Protein AF-B1C0P4-F1 (afdb_monomer_lite)

Organism: NCBI:txid428126

Sequence (157 aa):
MKIVHINGVFKSGSTGAIISSINDVLKKNNIECVVCYGIGPKRNGAFKFCYRYEQALYRRVSKLIGLRYGFAPFSTLRLINFLKKSEADIVHLHSINGNCVNIHKLLKWLKKIIYLLSSQIMLNFFIQVIALQHMDANNINLSVICVKIKFGQQIMH

Structure (mmCIF, N/CA/C/O backbone):
data_AF-B1C0P4-F1
#
_entry.id   AF-B1C0P4-F1
#
loop_
_atom_site.group_PDB
_atom_site.id
_atom_site.type_symbol
_atom_site.label_atom_id
_atom_site.label_alt_id
_atom_site.label_comp_id
_atom_site.label_asym_id
_atom_site.label_entity_id
_atom_site.label_seq_id
_atom_site.pdbx_PDB_ins_code
_atom_site.Cartn_x
_atom_site.Cartn_y
_atom_site.Cartn_z
_atom_site.occupancy
_atom_site.B_iso_or_equiv
_atom_site.auth_seq_id
_atom_site.auth_comp_id
_atom_site.auth_asym_id
_atom_site.auth_atom_id
_atom_site.pdbx_PDB_model_num
ATOM 1 N N . MET A 1 1 ? -11.123 4.796 15.368 1.00 85.50 1 MET A N 1
ATOM 2 C CA . MET A 1 1 ? -9.938 5.228 14.599 1.00 85.50 1 MET A CA 1
ATOM 3 C C . MET A 1 1 ? -9.376 4.033 13.857 1.00 85.50 1 MET A C 1
ATOM 5 O O . MET A 1 1 ? -9.328 2.949 14.437 1.00 85.50 1 MET A O 1
ATOM 9 N N . LYS A 1 2 ? -8.935 4.244 12.620 1.00 88.69 2 LYS A N 1
ATOM 10 C CA . LYS A 1 2 ? -8.380 3.222 11.744 1.00 88.69 2 LYS A CA 1
ATOM 11 C C . LYS A 1 2 ? -7.027 3.627 11.178 1.00 88.69 2 LYS A C 1
ATOM 13 O O . LYS A 1 2 ? -6.876 4.682 10.561 1.00 88.69 2 LYS A O 1
ATOM 18 N N . ILE A 1 3 ? -6.048 2.750 11.364 1.00 89.25 3 ILE A N 1
ATOM 19 C CA . ILE A 1 3 ? -4.674 2.931 10.899 1.00 89.25 3 ILE A CA 1
ATOM 20 C C . ILE A 1 3 ? -4.388 1.940 9.768 1.00 89.25 3 ILE A C 1
ATOM 22 O O . ILE A 1 3 ? -4.749 0.766 9.833 1.00 89.25 3 ILE A O 1
ATOM 26 N N . VAL A 1 4 ? -3.715 2.392 8.715 1.00 92.12 4 VAL A N 1
ATOM 27 C CA . VAL A 1 4 ? -3.233 1.526 7.639 1.00 92.12 4 VAL A CA 1
ATOM 28 C C . VAL A 1 4 ? -1.714 1.581 7.572 1.00 92.12 4 VAL A C 1
ATOM 30 O O . VAL A 1 4 ? -1.118 2.630 7.346 1.00 92.12 4 VAL A O 1
ATOM 33 N N . HIS A 1 5 ? -1.064 0.431 7.716 1.00 90.38 5 HIS A N 1
ATOM 34 C CA . HIS A 1 5 ? 0.373 0.299 7.488 1.00 90.38 5 HIS A CA 1
ATOM 35 C C . HIS A 1 5 ? 0.631 -0.172 6.060 1.00 90.38 5 HIS A C 1
ATOM 37 O O . HIS A 1 5 ? 0.074 -1.179 5.639 1.00 90.38 5 HIS A O 1
ATOM 43 N N . ILE A 1 6 ? 1.506 0.502 5.319 1.00 90.75 6 ILE A N 1
ATOM 44 C CA . ILE A 1 6 ? 1.918 0.108 3.969 1.00 90.75 6 ILE A CA 1
ATOM 45 C C . ILE A 1 6 ? 3.399 -0.255 4.004 1.00 90.75 6 ILE A C 1
ATOM 47 O O . ILE A 1 6 ? 4.239 0.559 4.386 1.00 90.75 6 ILE A O 1
ATOM 51 N N . ASN A 1 7 ? 3.727 -1.476 3.591 1.00 88.62 7 ASN A N 1
ATOM 52 C CA . ASN A 1 7 ? 5.102 -1.965 3.554 1.00 88.62 7 ASN A CA 1
ATOM 53 C C . ASN A 1 7 ? 5.371 -2.806 2.297 1.00 88.62 7 ASN A C 1
ATOM 55 O O . ASN A 1 7 ? 4.448 -3.289 1.644 1.00 88.62 7 ASN A O 1
ATOM 59 N N . GLY A 1 8 ? 6.640 -3.027 1.952 1.00 86.06 8 GLY A N 1
ATOM 60 C CA . GLY A 1 8 ? 7.003 -3.950 0.875 1.00 86.06 8 GLY A CA 1
ATOM 61 C C . GLY A 1 8 ? 6.636 -5.400 1.211 1.00 86.06 8 GLY A C 1
ATOM 62 O O . GLY A 1 8 ? 6.008 -6.081 0.403 1.00 86.06 8 GLY A O 1
ATOM 63 N N . VAL A 1 9 ? 6.968 -5.857 2.422 1.00 85.19 9 VAL A N 1
ATOM 64 C CA . VAL A 1 9 ? 6.772 -7.239 2.904 1.00 85.19 9 VAL A CA 1
ATOM 65 C C . VAL A 1 9 ? 5.870 -7.292 4.140 1.00 85.19 9 VAL A C 1
ATOM 67 O O . VAL A 1 9 ? 5.702 -6.296 4.841 1.00 85.19 9 VAL A O 1
ATOM 70 N N . PHE A 1 10 ? 5.316 -8.464 4.452 1.00 83.69 10 PHE A N 1
ATOM 71 C CA . PHE A 1 10 ? 4.530 -8.681 5.671 1.00 83.69 10 PHE A CA 1
ATOM 72 C C . PHE A 1 10 ? 4.985 -9.939 6.418 1.00 83.69 10 PHE A C 1
ATOM 74 O O . PHE A 1 10 ? 5.221 -10.970 5.788 1.00 83.69 10 PHE A O 1
ATOM 81 N N . LYS A 1 11 ? 5.098 -9.843 7.755 1.00 76.56 11 LYS A N 1
ATOM 82 C CA . LYS A 1 11 ? 5.576 -10.910 8.661 1.00 76.56 11 LYS A CA 1
ATOM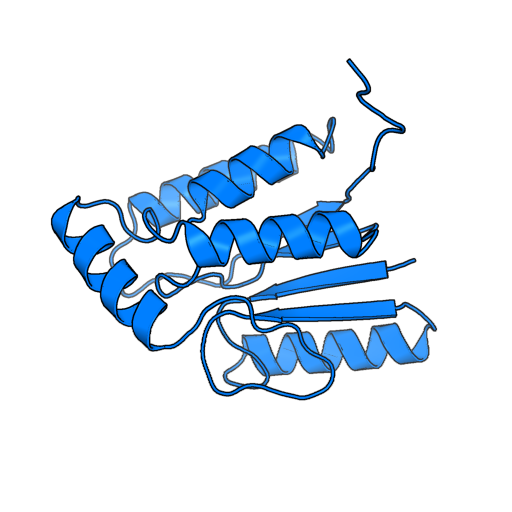 83 C C . LYS A 1 11 ? 6.895 -11.558 8.212 1.00 76.56 11 LYS A C 1
ATOM 85 O O . LYS A 1 11 ? 7.060 -12.770 8.276 1.00 76.56 11 LYS A O 1
ATOM 90 N N . SER A 1 12 ? 7.809 -10.739 7.702 1.00 74.12 12 SER A N 1
ATOM 91 C CA . SER A 1 12 ? 9.152 -11.144 7.291 1.00 74.12 12 SER A CA 1
ATOM 92 C C . SER A 1 12 ? 10.109 -9.976 7.498 1.00 74.12 12 SER A C 1
ATOM 94 O O . SER A 1 12 ? 9.734 -8.827 7.245 1.00 74.12 12 SER A O 1
ATOM 96 N N . GLY A 1 13 ? 11.336 -10.276 7.925 1.00 73.56 13 GLY A N 1
ATOM 97 C CA . GLY A 1 13 ? 12.351 -9.274 8.254 1.00 73.56 13 GLY A CA 1
ATOM 98 C C . GLY A 1 13 ? 12.008 -8.421 9.484 1.00 73.56 13 GLY A C 1
ATOM 99 O O . GLY A 1 13 ? 10.937 -8.550 10.082 1.00 73.56 13 GLY A O 1
ATOM 100 N N . SER A 1 14 ? 12.918 -7.513 9.838 1.00 67.50 14 SER A N 1
ATOM 101 C CA . SER A 1 14 ? 12.804 -6.637 11.015 1.00 67.50 14 SER A CA 1
ATOM 102 C C . SER A 1 14 ? 11.571 -5.729 10.967 1.00 67.50 14 SER A C 1
ATOM 104 O O . SER A 1 14 ? 10.811 -5.660 11.930 1.00 67.50 14 SER A O 1
ATOM 106 N N . THR A 1 15 ? 11.290 -5.102 9.821 1.00 69.62 15 THR A N 1
ATOM 107 C CA . THR A 1 15 ? 10.099 -4.252 9.646 1.00 69.62 15 THR A CA 1
ATOM 108 C C . THR A 1 15 ? 8.798 -5.041 9.814 1.00 69.62 15 THR A C 1
ATOM 110 O O . THR A 1 15 ? 7.826 -4.526 10.359 1.00 69.62 15 THR A O 1
ATOM 113 N N . GLY A 1 16 ? 8.765 -6.305 9.376 1.00 70.75 16 GLY A N 1
ATOM 114 C CA . GLY A 1 16 ? 7.601 -7.170 9.549 1.00 70.75 16 GLY A CA 1
ATOM 115 C C . GLY A 1 16 ? 7.318 -7.497 11.016 1.00 70.75 16 GLY A C 1
ATOM 116 O O . GLY A 1 16 ? 6.150 -7.517 11.403 1.00 70.75 16 GLY A O 1
ATOM 117 N N . ALA A 1 17 ? 8.366 -7.711 11.818 1.00 74.62 17 ALA A N 1
ATOM 118 C CA . ALA A 1 17 ? 8.247 -7.913 13.261 1.00 74.62 17 ALA A CA 1
ATOM 119 C C . ALA A 1 17 ? 7.722 -6.648 13.958 1.00 74.62 17 ALA A C 1
ATOM 121 O O . ALA A 1 17 ? 6.732 -6.726 14.679 1.00 74.62 17 ALA A O 1
ATOM 122 N N . ILE A 1 18 ? 8.293 -5.478 13.643 1.00 76.19 18 ILE A N 1
ATOM 123 C CA . ILE A 1 18 ? 7.866 -4.184 14.203 1.00 76.19 18 ILE A CA 1
ATOM 124 C C . ILE A 1 18 ? 6.387 -3.905 13.902 1.00 76.19 18 ILE A C 1
ATOM 126 O O . ILE A 1 18 ? 5.628 -3.584 14.811 1.00 76.19 18 ILE A O 1
ATOM 130 N N . ILE A 1 19 ? 5.949 -4.075 12.648 1.00 78.50 19 ILE A N 1
ATOM 131 C CA . ILE A 1 19 ? 4.535 -3.887 12.273 1.00 78.50 19 ILE A CA 1
ATOM 132 C C . ILE A 1 19 ? 3.629 -4.858 13.040 1.00 78.50 19 ILE A C 1
ATOM 134 O O . ILE A 1 19 ? 2.528 -4.479 13.431 1.00 78.50 19 ILE A O 1
ATOM 138 N N . SER A 1 20 ? 4.072 -6.099 13.268 1.00 79.56 20 SER A N 1
ATOM 139 C CA . SER A 1 20 ? 3.300 -7.063 14.058 1.00 79.56 20 SER A CA 1
ATOM 140 C C . SER A 1 20 ? 3.151 -6.601 15.506 1.00 79.56 20 SER A C 1
ATOM 142 O O . SER A 1 20 ? 2.031 -6.547 16.000 1.00 79.56 20 SER A O 1
ATOM 144 N N . SER A 1 21 ? 4.246 -6.192 16.151 1.00 81.75 21 SER A N 1
ATOM 145 C CA . SER A 1 21 ? 4.218 -5.700 17.532 1.00 81.75 21 SER A CA 1
ATOM 146 C C . SER A 1 21 ? 3.362 -4.440 17.679 1.00 81.75 21 SER A C 1
ATOM 148 O O . SER A 1 21 ? 2.567 -4.348 18.611 1.00 81.75 21 SER A O 1
ATOM 150 N N . ILE A 1 22 ? 3.462 -3.494 16.736 1.00 81.81 22 ILE A N 1
ATOM 151 C CA . ILE A 1 22 ? 2.604 -2.300 16.704 1.00 81.81 22 ILE A CA 1
ATOM 152 C C . ILE A 1 22 ? 1.133 -2.712 16.587 1.00 81.81 22 ILE A C 1
ATOM 154 O O . ILE A 1 22 ? 0.306 -2.233 17.357 1.00 81.81 22 ILE A O 1
ATOM 158 N N . ASN A 1 23 ? 0.801 -3.633 15.678 1.00 84.25 23 ASN A N 1
ATOM 159 C CA . ASN A 1 23 ? -0.572 -4.113 15.522 1.00 84.25 23 ASN A CA 1
ATOM 160 C C . ASN A 1 23 ? -1.129 -4.746 16.795 1.00 84.25 23 ASN A C 1
ATOM 162 O O . ASN A 1 23 ? -2.302 -4.544 17.100 1.00 84.25 23 ASN A O 1
ATOM 166 N N . ASP A 1 24 ? -0.318 -5.508 17.525 1.00 84.75 24 ASP A N 1
ATOM 167 C CA . ASP A 1 24 ? -0.755 -6.149 18.763 1.00 84.75 24 ASP A CA 1
ATOM 168 C C . ASP A 1 24 ? -1.071 -5.103 19.842 1.00 84.75 24 ASP A C 1
ATOM 170 O O . ASP A 1 24 ? -2.079 -5.220 20.540 1.00 84.75 24 ASP A O 1
ATOM 174 N N . VAL A 1 25 ? -0.273 -4.033 19.929 1.00 85.81 25 VAL A N 1
ATOM 175 C CA . VAL A 1 25 ? -0.550 -2.894 20.819 1.00 85.81 25 VAL A CA 1
ATOM 176 C C . VAL A 1 25 ? -1.810 -2.143 20.384 1.00 85.81 25 VAL A C 1
ATOM 178 O O . VAL A 1 25 ? -2.671 -1.872 21.219 1.00 85.81 25 VAL A O 1
ATOM 181 N N . LEU A 1 26 ? -1.968 -1.838 19.094 1.00 86.81 26 LEU A N 1
ATOM 182 C CA . LEU A 1 26 ? -3.148 -1.132 18.581 1.00 86.81 26 LEU A CA 1
ATOM 183 C C . LEU A 1 26 ? -4.440 -1.914 18.847 1.00 86.81 26 LEU A C 1
ATOM 185 O O . LEU A 1 26 ? -5.416 -1.341 19.330 1.00 86.81 26 LEU A O 1
ATOM 189 N N . LYS A 1 27 ? -4.421 -3.235 18.630 1.00 86.44 27 LYS A N 1
ATOM 190 C CA . LYS A 1 27 ? -5.558 -4.116 18.928 1.00 86.44 27 LYS A CA 1
ATOM 191 C C . LYS A 1 27 ? -5.938 -4.104 20.404 1.00 86.44 27 LYS A C 1
ATOM 193 O O . LYS A 1 27 ? -7.120 -4.009 20.707 1.00 86.44 27 LYS A O 1
ATOM 198 N N . LYS A 1 28 ? -4.956 -4.153 21.314 1.00 89.75 28 LYS A N 1
ATOM 199 C CA . LYS A 1 28 ? -5.205 -4.050 22.766 1.00 89.75 28 LYS A CA 1
ATOM 200 C C . LYS A 1 28 ? -5.883 -2.734 23.159 1.00 89.75 28 LYS A C 1
ATOM 202 O O . LYS A 1 28 ? -6.581 -2.694 24.161 1.00 89.75 28 LYS A O 1
ATOM 207 N N . ASN A 1 29 ? -5.698 -1.684 22.361 1.00 89.56 29 ASN A N 1
ATOM 208 C CA . ASN A 1 29 ? -6.311 -0.373 22.559 1.00 89.56 29 ASN A CA 1
ATOM 209 C C . ASN A 1 29 ? -7.596 -0.174 21.729 1.00 89.56 29 ASN A C 1
ATOM 211 O O . ASN A 1 29 ? -8.038 0.959 21.564 1.00 89.56 29 ASN A O 1
ATOM 215 N N . ASN A 1 30 ? -8.190 -1.243 21.178 1.00 90.81 30 ASN A N 1
ATOM 216 C CA . ASN A 1 30 ? -9.382 -1.185 20.317 1.00 90.81 30 ASN A CA 1
ATOM 217 C C . ASN A 1 30 ? -9.228 -0.251 19.096 1.00 90.81 30 ASN A C 1
ATOM 219 O O . ASN A 1 30 ? -10.201 0.318 18.600 1.00 90.81 30 ASN A O 1
ATOM 223 N N . ILE A 1 31 ? -7.999 -0.094 18.594 1.00 89.38 31 ILE A N 1
ATOM 224 C CA . ILE A 1 31 ? -7.711 0.651 17.367 1.00 89.38 31 ILE A CA 1
ATOM 225 C C . ILE A 1 31 ? -7.692 -0.335 16.202 1.00 89.38 31 ILE A C 1
ATOM 227 O O . ILE A 1 31 ? -6.920 -1.299 16.190 1.00 89.38 31 ILE A O 1
ATOM 231 N N . GLU A 1 32 ? -8.523 -0.077 15.192 1.00 91.19 32 GLU A N 1
ATOM 232 C CA . GLU A 1 32 ? -8.540 -0.890 13.982 1.00 91.19 32 GLU A CA 1
ATOM 233 C C . GLU A 1 32 ? -7.255 -0.651 13.184 1.00 91.19 32 GLU A C 1
ATOM 235 O O . GLU A 1 32 ? -6.854 0.491 12.943 1.00 91.19 32 GLU A O 1
ATOM 240 N N . CYS A 1 33 ? -6.606 -1.729 12.747 1.00 91.44 33 CYS A N 1
ATOM 241 C CA . CYS A 1 33 ? -5.415 -1.633 11.922 1.00 91.44 33 CYS A CA 1
ATOM 242 C C . CYS A 1 33 ? -5.430 -2.635 10.769 1.00 91.44 33 CYS A C 1
ATOM 244 O O . CYS A 1 33 ? -5.734 -3.815 10.963 1.00 91.44 33 CYS A O 1
ATOM 246 N N . VAL A 1 34 ? -5.042 -2.179 9.575 1.00 93.38 34 VAL A N 1
ATOM 247 C CA . VAL A 1 34 ? -4.867 -3.036 8.397 1.00 93.38 34 VAL A CA 1
ATOM 248 C C . VAL A 1 34 ? -3.464 -2.887 7.823 1.00 93.38 34 VAL A C 1
ATOM 250 O O . VAL A 1 34 ? -2.969 -1.784 7.600 1.00 93.38 34 VAL A O 1
ATOM 253 N N . VAL A 1 35 ? -2.827 -4.018 7.515 1.00 92.44 35 VAL A N 1
ATOM 254 C CA . VAL A 1 35 ? -1.521 -4.033 6.846 1.00 92.44 35 VAL A CA 1
ATOM 255 C C . VAL A 1 35 ? -1.695 -4.265 5.353 1.00 92.44 35 VAL A C 1
ATOM 257 O O . VAL A 1 35 ? -2.272 -5.266 4.935 1.00 92.44 35 VAL A O 1
ATOM 260 N N . CYS A 1 36 ? -1.143 -3.365 4.552 1.00 95.00 36 CYS A N 1
ATOM 261 C CA . CYS A 1 36 ? -1.037 -3.442 3.105 1.00 95.00 36 CYS A CA 1
ATOM 262 C C . CYS A 1 36 ? 0.389 -3.823 2.700 1.00 95.00 36 CYS A C 1
ATOM 264 O O . CYS A 1 36 ? 1.350 -3.188 3.141 1.00 95.00 36 CYS A O 1
ATOM 266 N N . TYR A 1 37 ? 0.545 -4.819 1.828 1.00 93.81 37 TYR A N 1
ATOM 267 C CA . TYR A 1 37 ? 1.869 -5.266 1.390 1.00 93.81 37 TYR A CA 1
ATOM 268 C C . TYR A 1 37 ? 1.936 -5.757 -0.060 1.00 93.81 37 TYR A C 1
ATOM 270 O O . TYR A 1 37 ? 0.957 -6.231 -0.644 1.00 93.81 37 TYR A O 1
ATOM 278 N N . GLY A 1 38 ? 3.122 -5.634 -0.659 1.00 93.25 38 GLY A N 1
ATOM 279 C CA . GLY A 1 38 ? 3.342 -5.918 -2.078 1.00 93.25 38 GLY A CA 1
ATOM 280 C C . GLY A 1 38 ? 3.984 -7.276 -2.363 1.00 93.25 38 GLY A C 1
ATOM 281 O O . GLY A 1 38 ? 3.661 -7.915 -3.362 1.00 93.25 38 GLY A O 1
ATOM 282 N N . ILE A 1 39 ? 4.855 -7.766 -1.483 1.00 91.25 39 ILE A N 1
ATOM 283 C CA . ILE A 1 39 ? 5.792 -8.868 -1.749 1.00 91.25 39 ILE A CA 1
ATOM 284 C C . ILE A 1 39 ? 5.526 -10.036 -0.795 1.00 91.25 39 ILE A C 1
ATOM 286 O O . ILE A 1 39 ? 5.274 -9.840 0.390 1.00 91.25 39 ILE A O 1
ATOM 290 N N . GLY A 1 40 ? 5.581 -11.264 -1.318 1.00 90.25 40 GLY A N 1
ATOM 291 C CA . GLY A 1 40 ? 5.324 -12.495 -0.559 1.00 90.25 40 GLY A CA 1
ATOM 292 C C . GLY A 1 40 ? 3.921 -13.080 -0.783 1.00 90.25 40 GLY A C 1
ATOM 293 O O . GLY A 1 40 ? 3.142 -12.519 -1.561 1.00 90.25 40 GLY A O 1
ATOM 294 N N . PRO A 1 41 ? 3.597 -14.218 -0.145 1.00 91.06 41 PRO A N 1
ATOM 295 C CA . PRO A 1 41 ? 2.321 -14.916 -0.325 1.00 91.06 41 PRO A CA 1
ATOM 296 C C . PRO A 1 41 ? 1.145 -14.128 0.266 1.00 91.06 41 PRO A C 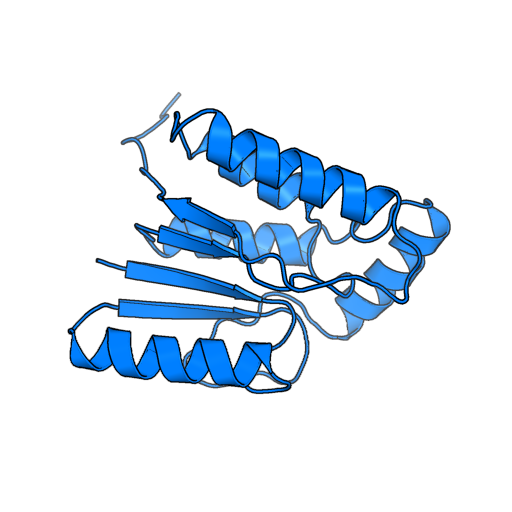1
ATOM 298 O O . PRO A 1 41 ? 1.342 -13.252 1.111 1.00 91.06 41 PRO A O 1
ATOM 301 N N . LYS A 1 42 ? -0.088 -14.434 -0.164 1.00 91.88 42 LYS A N 1
ATOM 302 C CA . LYS A 1 42 ? -1.312 -13.889 0.452 1.00 91.88 42 LYS A CA 1
ATOM 303 C C . LYS A 1 42 ? -1.398 -14.353 1.916 1.00 91.88 42 LYS A C 1
ATOM 305 O O . LYS A 1 42 ? -1.075 -15.497 2.221 1.00 91.88 42 LYS A O 1
ATOM 310 N N . ARG A 1 43 ? -1.796 -13.462 2.822 1.00 89.62 43 ARG A N 1
ATOM 311 C CA . ARG A 1 43 ? -1.927 -13.709 4.263 1.00 89.62 43 ARG A CA 1
ATOM 312 C C . ARG A 1 43 ? -3.295 -13.214 4.727 1.00 89.62 43 ARG A C 1
ATOM 314 O O . ARG A 1 43 ? -3.753 -12.173 4.262 1.00 89.62 43 ARG A O 1
ATOM 321 N N . ASN A 1 44 ? -3.927 -13.946 5.640 1.00 88.19 44 ASN A N 1
ATOM 322 C CA . ASN A 1 44 ? -5.212 -13.550 6.215 1.00 88.19 44 ASN A CA 1
ATOM 323 C C . ASN A 1 44 ? -5.060 -12.287 7.073 1.00 88.19 44 ASN A C 1
ATOM 325 O O . ASN A 1 44 ? -4.031 -12.098 7.726 1.00 88.19 44 ASN A O 1
ATOM 329 N N . GLY A 1 45 ? -6.081 -11.428 7.059 1.00 88.12 45 GLY A N 1
ATOM 330 C CA . GLY A 1 45 ? -6.091 -10.176 7.825 1.00 88.12 45 GLY A CA 1
ATOM 331 C C . GLY A 1 45 ? -5.151 -9.086 7.294 1.00 88.12 45 GLY A C 1
ATOM 332 O O . GLY A 1 45 ? -4.858 -8.135 8.011 1.00 88.12 45 GLY A O 1
ATOM 333 N N . ALA A 1 46 ? -4.655 -9.217 6.061 1.00 92.88 46 ALA A N 1
ATOM 334 C CA . ALA A 1 46 ? -3.812 -8.219 5.411 1.00 92.88 46 ALA A CA 1
ATOM 335 C C . ALA A 1 46 ? -4.202 -8.043 3.937 1.00 92.88 46 ALA A C 1
ATOM 337 O O . ALA A 1 46 ? -4.679 -8.971 3.279 1.00 92.88 46 ALA A O 1
ATOM 338 N N . PHE A 1 47 ? -3.971 -6.848 3.402 1.00 96.12 47 PHE A N 1
ATOM 339 C CA . PHE A 1 47 ? -4.269 -6.506 2.019 1.00 96.12 47 PHE A CA 1
ATOM 340 C C . PHE A 1 47 ? -3.024 -6.645 1.139 1.00 96.12 47 PHE A C 1
ATOM 342 O O . PHE A 1 47 ? -2.050 -5.904 1.272 1.00 96.12 47 PHE A O 1
ATOM 349 N N . LYS A 1 48 ? -3.049 -7.594 0.201 1.00 96.25 48 LYS A N 1
ATOM 350 C CA . LYS A 1 48 ? -1.965 -7.779 -0.768 1.00 96.25 48 LYS A CA 1
ATOM 351 C C . LYS A 1 48 ? -2.264 -7.010 -2.057 1.00 96.25 48 LYS A C 1
ATOM 353 O O . LYS A 1 48 ? -3.172 -7.391 -2.789 1.00 96.25 48 LYS A O 1
ATOM 358 N N . PHE A 1 49 ? -1.485 -5.970 -2.365 1.00 97.06 49 PHE A N 1
ATOM 359 C CA . PHE A 1 49 ? -1.782 -5.066 -3.491 1.00 97.06 49 PHE A CA 1
ATOM 360 C C . PHE A 1 49 ? -1.042 -5.388 -4.802 1.00 97.06 49 PHE A C 1
ATOM 362 O O . PHE A 1 49 ? -1.435 -4.886 -5.857 1.00 97.06 49 PHE A O 1
ATOM 369 N N . CYS A 1 50 ? 0.007 -6.217 -4.770 1.00 97.12 50 CYS A N 1
ATOM 370 C CA . CYS A 1 50 ? 0.824 -6.553 -5.943 1.00 97.12 50 CYS A CA 1
ATOM 371 C C . CYS A 1 50 ? 1.001 -8.068 -6.106 1.00 97.12 50 CYS A C 1
ATOM 373 O O . CYS A 1 50 ? 1.283 -8.781 -5.135 1.00 97.12 50 CYS A O 1
ATOM 375 N N . TYR A 1 51 ? 0.860 -8.561 -7.337 1.00 95.94 51 TYR A N 1
ATOM 376 C CA . TYR A 1 51 ? 1.141 -9.955 -7.680 1.00 95.94 51 TYR A CA 1
ATOM 377 C C . TYR A 1 51 ? 2.600 -10.157 -8.105 1.00 95.94 51 TYR A C 1
ATOM 379 O O . TYR A 1 51 ? 3.269 -9.246 -8.590 1.00 95.94 51 TYR A O 1
ATOM 387 N N . ARG A 1 52 ? 3.104 -11.390 -7.961 1.00 94.88 52 ARG A N 1
ATOM 388 C CA . ARG A 1 52 ? 4.506 -11.728 -8.266 1.00 94.88 52 ARG A CA 1
ATOM 389 C C . ARG A 1 52 ? 4.875 -11.467 -9.733 1.00 94.88 52 ARG A C 1
ATOM 391 O O . ARG A 1 52 ? 5.971 -10.983 -10.001 1.00 94.88 52 ARG A O 1
ATOM 398 N N . TYR A 1 53 ? 3.971 -11.768 -10.668 1.00 95.62 53 TYR A N 1
ATOM 399 C CA . TYR A 1 53 ? 4.204 -11.539 -12.098 1.00 95.62 53 TYR A CA 1
ATOM 400 C C . TYR A 1 53 ? 4.255 -10.043 -12.436 1.00 95.62 53 TYR A C 1
ATOM 402 O O . TYR A 1 53 ? 5.117 -9.617 -13.202 1.00 95.62 53 TYR A O 1
ATOM 410 N N . GLU A 1 54 ? 3.405 -9.230 -11.802 1.00 96.38 54 GLU A N 1
ATOM 411 C CA . GLU A 1 54 ? 3.435 -7.774 -11.949 1.00 96.38 54 GLU A CA 1
ATOM 412 C C . GLU A 1 54 ? 4.750 -7.207 -11.446 1.00 96.38 54 GLU A C 1
ATOM 414 O O . GLU A 1 54 ? 5.421 -6.485 -12.169 1.00 96.38 54 GLU A O 1
ATOM 419 N N . GLN A 1 55 ? 5.158 -7.592 -10.237 1.00 95.25 55 GLN A N 1
ATOM 420 C CA . GLN A 1 55 ? 6.414 -7.148 -9.645 1.00 95.25 55 GLN A CA 1
ATOM 421 C C . GLN A 1 55 ? 7.615 -7.477 -10.546 1.00 95.25 55 GLN A C 1
ATOM 423 O O . GLN A 1 55 ? 8.520 -6.656 -10.711 1.00 95.25 55 GLN A O 1
ATOM 428 N N . ALA A 1 56 ? 7.632 -8.675 -11.140 1.00 95.12 56 ALA A N 1
ATOM 429 C CA . ALA A 1 56 ? 8.689 -9.086 -12.055 1.00 95.12 56 ALA A CA 1
ATOM 430 C C . ALA A 1 56 ? 8.734 -8.196 -13.307 1.00 95.12 56 ALA A C 1
ATOM 432 O O . ALA A 1 56 ? 9.817 -7.743 -13.689 1.00 95.12 56 ALA A O 1
ATOM 433 N N . LEU A 1 57 ? 7.574 -7.905 -13.904 1.00 96.69 57 LEU A N 1
ATOM 434 C CA . LEU A 1 57 ? 7.450 -6.983 -15.033 1.00 96.69 57 LEU A CA 1
ATOM 435 C C . LEU A 1 57 ? 7.892 -5.569 -14.643 1.00 96.69 57 LEU A C 1
ATOM 437 O O . LEU A 1 57 ? 8.732 -4.973 -15.309 1.00 96.69 57 LEU A O 1
ATOM 441 N N . TYR A 1 58 ? 7.382 -5.058 -13.528 1.00 95.94 58 TYR A N 1
ATOM 442 C CA . TYR A 1 58 ? 7.664 -3.720 -13.025 1.00 95.94 58 TYR A CA 1
ATOM 443 C C . TYR A 1 58 ? 9.142 -3.509 -12.753 1.00 95.94 58 TYR A C 1
ATOM 445 O O . TYR A 1 58 ? 9.699 -2.486 -13.132 1.00 95.94 58 TYR A O 1
ATOM 453 N N . ARG A 1 59 ? 9.817 -4.507 -12.179 1.00 92.94 59 ARG A N 1
ATOM 454 C CA . ARG A 1 59 ? 11.267 -4.472 -11.988 1.00 92.94 59 ARG A CA 1
ATOM 455 C C . ARG A 1 59 ? 12.026 -4.346 -13.310 1.00 92.94 59 ARG A C 1
ATOM 457 O O . ARG A 1 59 ? 13.001 -3.602 -13.354 1.00 92.94 59 ARG A O 1
ATOM 464 N N . ARG A 1 60 ? 11.604 -5.053 -14.366 1.00 94.81 60 ARG A N 1
ATOM 465 C CA . ARG A 1 60 ? 12.239 -4.956 -15.693 1.00 94.81 60 ARG A CA 1
ATOM 466 C C . ARG A 1 60 ? 12.003 -3.582 -16.310 1.00 94.81 60 ARG A C 1
ATOM 468 O O . ARG A 1 60 ? 12.964 -2.935 -16.704 1.00 94.81 60 ARG A O 1
ATOM 475 N N . VAL A 1 61 ? 10.755 -3.115 -16.320 1.00 95.25 61 VAL A N 1
ATOM 476 C CA . VAL A 1 61 ? 10.398 -1.814 -16.903 1.00 95.25 61 VAL A CA 1
ATOM 477 C C . VAL A 1 61 ? 11.087 -0.671 -16.163 1.00 95.25 61 VAL A C 1
ATOM 479 O O . VAL A 1 61 ? 11.739 0.137 -16.809 1.00 95.25 61 VAL A O 1
ATOM 482 N N . SER A 1 62 ? 11.039 -0.644 -14.826 1.00 89.19 62 SER A N 1
ATOM 483 C CA . SER A 1 62 ? 11.733 0.363 -14.007 1.00 89.19 62 SER A CA 1
ATOM 484 C C . SER A 1 62 ? 13.239 0.411 -14.284 1.00 89.19 62 SER A C 1
ATOM 486 O O . SER A 1 62 ? 13.828 1.486 -14.230 1.00 89.19 62 SER A O 1
ATOM 488 N N . LYS A 1 63 ? 13.867 -0.736 -14.593 1.00 89.06 63 LYS A N 1
ATOM 489 C CA . LYS A 1 63 ? 15.283 -0.791 -14.986 1.00 89.06 63 LYS A CA 1
ATOM 490 C C . LYS A 1 63 ? 15.505 -0.200 -16.381 1.00 89.06 63 LYS A C 1
ATOM 492 O O . LYS A 1 63 ? 16.446 0.560 -16.552 1.00 89.06 63 LYS A O 1
ATOM 497 N N . LEU A 1 64 ? 14.644 -0.528 -17.346 1.00 93.19 64 LEU A N 1
ATOM 498 C CA . LEU A 1 64 ? 14.740 -0.020 -18.721 1.00 93.19 64 LEU A CA 1
ATOM 499 C C . LEU A 1 64 ? 14.566 1.500 -18.794 1.00 93.19 64 LEU A C 1
ATOM 501 O O . LEU A 1 64 ? 15.310 2.163 -19.502 1.00 93.19 64 LEU A O 1
ATOM 505 N N . ILE A 1 65 ? 13.618 2.056 -18.039 1.00 91.06 65 ILE A N 1
ATOM 506 C CA . ILE A 1 65 ? 13.352 3.504 -18.026 1.00 91.06 65 ILE A CA 1
ATOM 507 C C . ILE A 1 65 ? 14.290 4.286 -17.091 1.00 91.06 65 ILE A C 1
ATOM 509 O O . ILE A 1 65 ? 14.117 5.489 -16.932 1.00 91.06 65 ILE A O 1
ATOM 513 N N . GLY A 1 66 ? 15.219 3.612 -16.401 1.00 87.75 66 GLY A N 1
ATOM 514 C CA . GLY A 1 66 ? 16.133 4.243 -15.441 1.00 87.75 66 GLY A CA 1
ATOM 515 C C . GLY A 1 66 ? 15.464 4.819 -14.185 1.00 87.75 66 GLY A C 1
ATOM 516 O O . GLY A 1 66 ? 16.102 5.542 -13.428 1.00 87.75 66 GLY A O 1
ATOM 517 N N . LEU A 1 67 ? 14.190 4.502 -13.931 1.00 84.81 67 LEU A N 1
ATOM 518 C CA . LEU A 1 67 ? 13.399 5.086 -12.846 1.00 84.81 67 LEU A CA 1
ATOM 519 C C . LEU A 1 67 ? 13.029 4.011 -11.820 1.00 84.81 67 LEU A C 1
ATOM 521 O O . LEU A 1 67 ? 11.993 3.340 -11.907 1.00 84.81 67 LEU A O 1
ATOM 525 N N . ARG A 1 68 ? 13.900 3.826 -10.825 1.00 81.81 68 ARG A N 1
ATOM 526 C CA . ARG A 1 68 ? 13.709 2.826 -9.767 1.00 81.81 68 ARG A CA 1
ATOM 527 C C . ARG A 1 68 ? 12.420 3.106 -8.992 1.00 81.81 68 ARG A C 1
ATOM 529 O O . ARG A 1 68 ? 12.165 4.231 -8.586 1.00 81.81 68 ARG A O 1
ATOM 536 N N . TYR A 1 69 ? 11.588 2.076 -8.812 1.00 84.94 69 TYR A N 1
ATOM 537 C CA . TYR A 1 69 ? 10.261 2.192 -8.181 1.00 84.94 69 TYR A CA 1
ATOM 538 C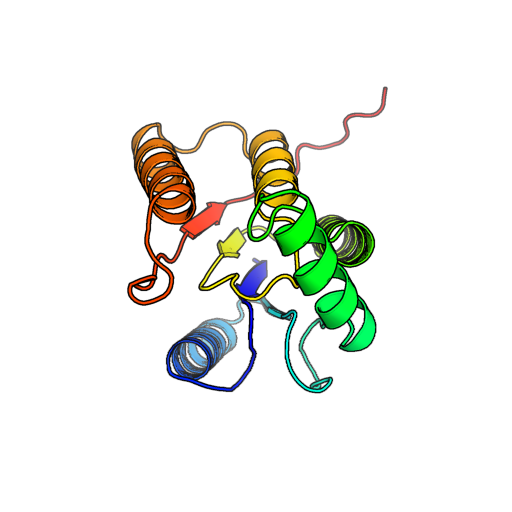 C . TYR A 1 69 ? 9.302 3.165 -8.897 1.00 84.94 69 TYR A C 1
ATOM 540 O O . TYR A 1 69 ? 8.258 3.527 -8.354 1.00 84.94 69 TYR A O 1
ATOM 548 N N . GLY A 1 70 ? 9.630 3.563 -10.129 1.00 86.75 70 GLY A N 1
ATOM 549 C CA . GLY A 1 70 ? 8.873 4.506 -10.942 1.00 86.75 70 GLY A CA 1
ATOM 550 C C . GLY A 1 70 ? 7.786 3.868 -11.801 1.00 86.75 70 GLY A C 1
ATOM 551 O O . GLY A 1 70 ? 6.986 4.581 -12.405 1.00 86.75 70 GLY A O 1
ATOM 552 N N . PHE A 1 71 ? 7.697 2.537 -11.843 1.00 93.75 71 PHE A N 1
ATOM 553 C CA . PHE A 1 71 ? 6.713 1.828 -12.655 1.00 93.75 71 PHE A CA 1
ATOM 554 C C . PHE A 1 71 ? 6.033 0.705 -11.871 1.00 93.75 71 PHE A C 1
ATOM 556 O O . PHE A 1 71 ? 6.700 -0.219 -11.424 1.00 93.75 71 PHE A O 1
ATOM 563 N N . ALA A 1 72 ? 4.709 0.809 -11.697 1.00 95.81 72 ALA A N 1
ATOM 564 C CA . ALA A 1 72 ? 3.839 -0.212 -11.096 1.00 95.81 72 ALA A CA 1
ATOM 565 C C . ALA A 1 72 ? 2.350 0.226 -11.136 1.00 95.81 72 ALA A C 1
ATOM 567 O O . ALA A 1 72 ? 1.734 0.474 -10.100 1.00 95.81 72 ALA A O 1
ATOM 568 N N . PRO A 1 73 ? 1.761 0.423 -12.331 1.00 96.19 73 PRO A N 1
ATOM 569 C CA . PRO A 1 73 ? 0.462 1.086 -12.479 1.00 96.19 73 PRO A CA 1
ATOM 570 C C . PRO A 1 73 ? -0.704 0.360 -11.789 1.00 96.19 73 PRO A C 1
ATOM 572 O O . PRO A 1 73 ? -1.468 0.999 -11.066 1.00 96.19 73 PRO A O 1
ATOM 575 N N . PHE A 1 74 ? -0.841 -0.958 -11.976 1.00 97.81 74 PHE A N 1
ATOM 576 C CA . PHE A 1 74 ? -2.011 -1.696 -11.483 1.00 97.81 74 PHE A CA 1
ATOM 577 C C . PHE A 1 74 ? -1.988 -1.874 -9.968 1.00 97.81 74 PHE A C 1
ATOM 579 O O . PHE A 1 74 ? -3.007 -1.693 -9.303 1.00 97.81 74 PHE A O 1
ATOM 586 N N . SER A 1 75 ? -0.823 -2.181 -9.405 1.00 97.31 75 SER A N 1
ATOM 587 C CA . SER A 1 75 ? -0.681 -2.346 -7.962 1.00 97.31 75 SER A CA 1
ATOM 588 C C . SER A 1 75 ? -0.787 -1.017 -7.209 1.00 97.31 75 SER A C 1
ATOM 590 O O . SER A 1 75 ? -1.416 -0.975 -6.152 1.00 97.31 75 SER A O 1
ATOM 592 N N . THR A 1 76 ? -0.281 0.088 -7.776 1.00 97.19 76 THR A N 1
ATOM 593 C CA . THR A 1 76 ? -0.536 1.437 -7.245 1.00 97.19 76 THR A CA 1
ATOM 594 C C . THR A 1 76 ? -2.019 1.772 -7.264 1.00 97.19 76 THR A C 1
ATOM 596 O O . THR A 1 76 ? -2.536 2.253 -6.259 1.00 97.19 76 THR A O 1
ATOM 599 N N . LEU A 1 77 ? -2.720 1.496 -8.367 1.00 97.50 77 LEU A N 1
ATOM 600 C CA . LEU A 1 77 ? -4.154 1.764 -8.458 1.00 97.50 77 LEU A CA 1
ATOM 601 C C . LEU A 1 77 ? -4.952 0.928 -7.448 1.00 97.50 77 LEU A C 1
ATOM 603 O O . LEU A 1 77 ? -5.820 1.469 -6.767 1.00 97.50 77 LEU A O 1
ATOM 607 N N . ARG A 1 78 ? -4.629 -0.364 -7.289 1.00 97.94 78 ARG A N 1
ATOM 608 C CA . ARG A 1 78 ? -5.243 -1.221 -6.260 1.00 97.94 78 ARG A CA 1
ATOM 609 C C . ARG A 1 78 ? -5.030 -0.683 -4.858 1.00 97.94 78 ARG A C 1
ATOM 611 O O . ARG A 1 78 ? -5.982 -0.645 -4.086 1.00 97.94 78 ARG A O 1
ATOM 618 N N . LEU A 1 79 ? -3.805 -0.275 -4.537 1.00 96.94 79 LEU A N 1
ATOM 619 C CA . LEU A 1 79 ? -3.489 0.282 -3.229 1.00 96.94 79 LEU A CA 1
ATOM 620 C C . LEU A 1 79 ? -4.264 1.580 -2.979 1.00 96.94 79 LEU A C 1
ATOM 622 O O . LEU A 1 79 ? -4.894 1.711 -1.939 1.00 96.94 79 LEU A O 1
ATOM 626 N N . ILE A 1 80 ? -4.292 2.500 -3.945 1.00 95.25 80 ILE A N 1
ATOM 627 C CA . ILE A 1 80 ? -5.065 3.746 -3.836 1.00 95.25 80 ILE A CA 1
ATOM 628 C C . ILE A 1 80 ? -6.559 3.456 -3.655 1.00 95.25 80 ILE A C 1
ATOM 630 O O . ILE A 1 80 ? -7.197 4.044 -2.786 1.00 95.25 80 ILE A O 1
ATOM 634 N N . ASN A 1 81 ? -7.127 2.539 -4.439 1.00 95.69 81 ASN A N 1
ATOM 635 C CA . ASN A 1 81 ? -8.541 2.182 -4.327 1.00 95.69 81 ASN A CA 1
ATOM 636 C C . ASN A 1 81 ? -8.865 1.529 -2.982 1.00 95.69 81 ASN A C 1
ATOM 638 O O . ASN A 1 81 ? -9.927 1.796 -2.425 1.00 95.69 81 ASN A O 1
ATOM 642 N N . PHE A 1 82 ? -7.957 0.711 -2.449 1.00 96.38 82 PHE A N 1
ATOM 643 C CA . PHE A 1 82 ? -8.081 0.196 -1.092 1.00 96.38 82 PHE A CA 1
ATOM 644 C C . PHE A 1 82 ? -8.086 1.337 -0.073 1.00 96.38 82 PHE A C 1
ATOM 646 O O . PHE A 1 82 ? -9.009 1.408 0.725 1.00 96.38 82 PHE A O 1
ATOM 653 N N . LEU A 1 83 ? -7.124 2.263 -0.146 1.00 92.88 83 LEU A N 1
ATOM 654 C CA . LEU A 1 83 ? -7.023 3.388 0.791 1.00 92.88 83 LEU A CA 1
ATOM 655 C C . LEU A 1 83 ? -8.260 4.293 0.762 1.00 92.88 83 LEU A C 1
ATOM 657 O O . LEU A 1 83 ? -8.716 4.735 1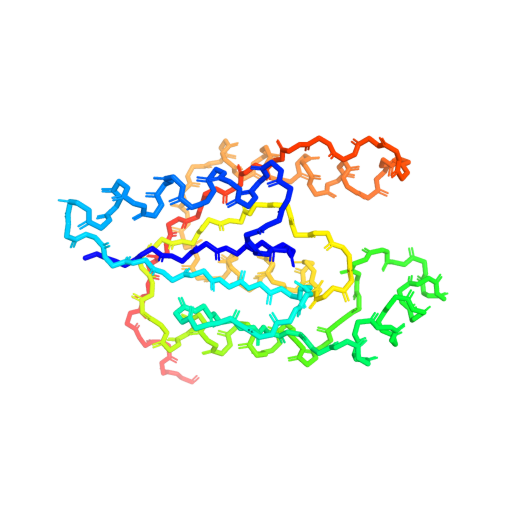.811 1.00 92.88 83 LEU A O 1
ATOM 661 N N . LYS A 1 84 ? -8.838 4.530 -0.422 1.00 91.06 84 LYS A N 1
ATOM 662 C CA . LYS A 1 84 ? -10.101 5.273 -0.567 1.00 91.06 84 LYS A CA 1
ATOM 663 C C . LYS A 1 84 ? -11.277 4.576 0.118 1.00 91.06 84 LYS A C 1
ATOM 665 O O . LYS A 1 84 ? -12.107 5.247 0.708 1.00 91.06 84 LYS A O 1
ATOM 670 N N . LYS A 1 85 ? -11.354 3.246 0.015 1.00 93.06 85 LYS A N 1
ATOM 671 C CA . LYS A 1 85 ? -12.439 2.438 0.597 1.00 93.06 85 LYS A CA 1
ATOM 672 C C . LYS A 1 85 ? -12.225 2.117 2.070 1.00 93.06 85 LYS A C 1
ATOM 674 O O . LYS A 1 85 ? -13.169 1.742 2.748 1.00 93.06 85 LYS A O 1
ATOM 679 N N . SER A 1 86 ? -10.984 2.175 2.547 1.00 90.31 86 SER A N 1
ATOM 680 C CA . SER A 1 86 ? -10.659 1.754 3.902 1.00 90.31 86 SER A CA 1
ATOM 681 C C . SER A 1 86 ? -11.063 2.774 4.954 1.00 90.31 86 SER A C 1
ATOM 683 O O . SER A 1 86 ? -11.035 2.394 6.113 1.00 90.31 86 SER A O 1
ATOM 685 N N . GLU A 1 87 ? -11.364 4.025 4.576 1.00 86.44 87 GLU A N 1
ATOM 686 C CA . 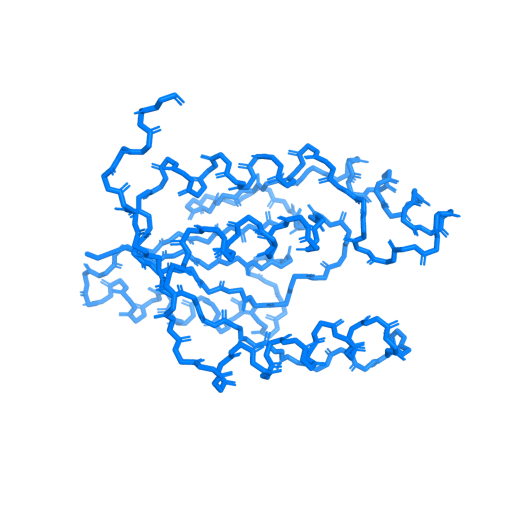GLU A 1 87 ? -11.675 5.124 5.510 1.00 86.44 87 GLU A CA 1
ATOM 687 C C . GLU A 1 87 ? -10.604 5.263 6.607 1.00 86.44 87 GLU A C 1
ATOM 689 O O . GLU A 1 87 ? -10.883 5.361 7.795 1.00 86.44 87 GLU A O 1
ATOM 694 N N . ALA A 1 88 ? -9.331 5.188 6.206 1.00 86.44 88 ALA A N 1
ATOM 695 C CA . ALA A 1 88 ? -8.220 5.251 7.147 1.00 86.44 88 ALA A CA 1
ATOM 696 C C . ALA A 1 88 ? -8.024 6.682 7.669 1.00 86.44 88 ALA A C 1
ATOM 698 O O . ALA A 1 88 ? -7.839 7.604 6.877 1.00 86.44 88 ALA A O 1
ATOM 699 N N . ASP A 1 89 ? -7.961 6.850 8.988 1.00 84.81 89 ASP A N 1
ATOM 700 C CA . ASP A 1 89 ? -7.597 8.124 9.621 1.00 84.81 89 ASP A CA 1
ATOM 701 C C . ASP A 1 89 ? -6.097 8.409 9.473 1.00 84.81 89 ASP A C 1
ATOM 703 O O . ASP A 1 89 ? -5.649 9.555 9.404 1.00 84.81 89 ASP A O 1
ATOM 707 N N . ILE A 1 90 ? -5.290 7.346 9.470 1.00 84.25 90 ILE A N 1
ATOM 708 C CA . ILE A 1 90 ? -3.832 7.421 9.470 1.00 84.25 90 ILE A CA 1
ATOM 709 C C . ILE A 1 90 ? -3.266 6.350 8.531 1.00 84.25 90 ILE A C 1
ATOM 711 O O . ILE A 1 90 ? -3.654 5.186 8.584 1.00 84.25 90 ILE A O 1
ATOM 715 N N . VAL A 1 91 ? -2.298 6.728 7.699 1.00 86.50 91 VAL A N 1
ATOM 716 C CA . VAL A 1 91 ? -1.498 5.836 6.856 1.00 86.50 91 VAL A CA 1
ATOM 717 C C . VAL A 1 91 ? -0.030 5.945 7.250 1.00 86.50 91 VAL A C 1
ATOM 719 O O . VAL A 1 91 ? 0.555 7.019 7.199 1.00 86.50 91 VAL A O 1
ATOM 722 N N . HIS A 1 92 ? 0.608 4.837 7.617 1.00 84.06 92 HIS A N 1
ATOM 723 C CA . HIS A 1 92 ? 2.057 4.795 7.831 1.00 84.06 92 HIS A CA 1
ATOM 724 C C . HIS A 1 92 ? 2.716 4.059 6.672 1.00 84.06 92 HIS A C 1
ATOM 726 O O . HIS A 1 92 ? 2.433 2.883 6.434 1.00 84.06 92 HIS A O 1
ATOM 732 N N . LEU A 1 93 ? 3.630 4.725 5.982 1.00 84.00 93 LEU A N 1
ATOM 733 C CA . LEU A 1 93 ? 4.522 4.116 5.010 1.00 84.00 93 LEU A CA 1
ATOM 734 C C . LEU A 1 93 ? 5.784 3.650 5.738 1.00 84.00 93 LEU A C 1
ATOM 736 O O . LEU A 1 93 ? 6.412 4.417 6.460 1.00 84.00 93 LEU A O 1
ATOM 740 N N . HIS A 1 94 ? 6.148 2.389 5.549 1.00 81.44 94 HIS A N 1
ATOM 741 C CA . HIS A 1 94 ? 7.390 1.815 6.065 1.00 81.44 94 HIS A CA 1
ATOM 742 C C . HIS A 1 94 ? 8.395 1.653 4.913 1.00 81.44 94 HIS A C 1
ATOM 744 O O . HIS A 1 94 ? 8.547 2.538 4.075 1.00 81.44 94 HIS A O 1
ATOM 750 N N . SER A 1 95 ? 9.043 0.491 4.806 1.00 76.88 95 SER A N 1
ATOM 751 C CA . SER A 1 95 ? 9.991 0.175 3.736 1.00 76.88 95 SER A CA 1
ATOM 752 C C . SER A 1 95 ? 9.262 -0.312 2.481 1.00 76.88 95 SER A C 1
ATOM 754 O O . SER A 1 95 ? 9.090 -1.510 2.229 1.00 76.88 95 SER A O 1
ATOM 756 N N . ILE A 1 96 ? 8.802 0.635 1.667 1.00 73.56 96 ILE A N 1
ATOM 757 C CA . ILE A 1 96 ? 8.140 0.355 0.390 1.00 73.56 96 ILE A CA 1
ATOM 758 C C . ILE A 1 96 ? 9.197 0.223 -0.711 1.00 73.56 96 ILE A C 1
ATOM 760 O O . ILE A 1 96 ? 9.349 1.068 -1.589 1.00 73.56 96 ILE A O 1
ATOM 764 N N . ASN A 1 97 ? 9.942 -0.875 -0.651 1.00 73.94 97 ASN A N 1
ATOM 765 C CA . ASN A 1 97 ? 10.958 -1.222 -1.637 1.00 73.94 97 ASN A CA 1
ATOM 766 C C . ASN A 1 97 ? 10.520 -2.425 -2.480 1.00 73.94 97 ASN A C 1
ATOM 768 O O . ASN A 1 97 ? 9.704 -3.249 -2.064 1.00 73.94 97 ASN A O 1
ATOM 772 N N . GLY A 1 98 ? 11.079 -2.543 -3.688 1.00 82.00 98 GLY A N 1
ATOM 773 C CA . GLY A 1 98 ? 10.979 -3.768 -4.489 1.00 82.00 98 GLY A CA 1
ATOM 774 C C . GLY A 1 98 ? 9.986 -3.748 -5.654 1.00 82.00 98 GLY A C 1
ATOM 775 O O . GLY A 1 98 ? 9.474 -4.804 -6.015 1.00 82.00 98 GLY A O 1
ATOM 776 N N . ASN A 1 99 ? 9.741 -2.586 -6.273 1.00 89.62 99 ASN A N 1
ATOM 777 C CA . ASN A 1 99 ? 8.945 -2.447 -7.510 1.00 89.62 99 ASN A CA 1
ATOM 778 C C . ASN A 1 99 ? 7.531 -3.049 -7.420 1.00 89.62 99 ASN A C 1
ATOM 780 O O . ASN A 1 99 ? 7.004 -3.569 -8.398 1.00 89.62 99 ASN A O 1
ATOM 784 N N . CYS A 1 100 ? 6.918 -3.008 -6.237 1.00 93.75 100 CYS A N 1
ATOM 785 C CA . CYS A 1 100 ? 5.542 -3.457 -6.043 1.00 93.75 100 CYS A CA 1
ATOM 786 C C . CYS A 1 100 ? 4.530 -2.306 -6.098 1.00 93.75 100 CYS A C 1
ATOM 788 O O . CYS A 1 100 ? 3.333 -2.560 -6.167 1.00 93.75 100 CYS A O 1
ATOM 790 N N . VAL A 1 101 ? 4.984 -1.052 -6.086 1.00 94.38 101 VAL A N 1
ATOM 791 C CA . VAL A 1 101 ? 4.162 0.161 -6.171 1.00 94.38 101 VAL A CA 1
ATOM 792 C C . VAL A 1 101 ? 5.007 1.293 -6.749 1.00 94.38 101 VAL A C 1
ATOM 794 O O . VAL A 1 101 ? 6.209 1.365 -6.504 1.00 94.38 101 VAL A O 1
ATOM 797 N N . ASN A 1 102 ? 4.377 2.165 -7.532 1.00 92.94 102 ASN A N 1
ATOM 798 C CA . ASN A 1 102 ? 4.969 3.405 -7.996 1.00 92.94 102 ASN A CA 1
ATOM 799 C C . ASN A 1 102 ? 4.920 4.404 -6.841 1.00 92.94 102 ASN A C 1
ATOM 801 O O . ASN A 1 102 ? 3.854 4.960 -6.546 1.00 92.94 102 ASN A O 1
ATOM 805 N N . ILE A 1 103 ? 6.063 4.594 -6.181 1.00 86.94 103 ILE A N 1
ATOM 806 C CA . ILE A 1 103 ? 6.150 5.436 -4.989 1.00 86.94 103 ILE A CA 1
ATOM 807 C C . ILE A 1 103 ? 5.813 6.889 -5.334 1.00 86.94 103 ILE A C 1
ATOM 809 O O . ILE A 1 103 ? 4.960 7.479 -4.686 1.00 86.94 103 ILE A O 1
ATOM 813 N N . HIS A 1 104 ? 6.330 7.432 -6.438 1.00 85.38 104 HIS A N 1
ATOM 814 C CA . HIS A 1 104 ? 6.055 8.812 -6.853 1.00 85.38 104 HIS A CA 1
ATOM 815 C C . HIS A 1 104 ? 4.555 9.089 -7.034 1.00 85.38 104 HIS A C 1
ATOM 817 O O . HIS A 1 104 ? 4.043 10.100 -6.551 1.00 85.38 104 HIS A O 1
ATOM 823 N N . LYS A 1 105 ? 3.823 8.177 -7.689 1.00 90.31 105 LYS A N 1
ATOM 824 C CA . LYS A 1 105 ? 2.367 8.300 -7.866 1.00 90.31 105 LYS A CA 1
ATOM 825 C C . LYS A 1 105 ? 1.617 8.168 -6.543 1.00 90.31 105 LYS A C 1
ATOM 827 O O . LYS A 1 105 ? 0.683 8.938 -6.322 1.00 90.31 105 LYS A O 1
ATOM 832 N N . LEU A 1 106 ? 2.019 7.235 -5.676 1.00 89.88 106 LEU A N 1
ATOM 833 C CA . LEU A 1 106 ? 1.409 7.067 -4.355 1.00 89.88 106 LEU A CA 1
ATOM 834 C C . LEU A 1 106 ? 1.578 8.334 -3.510 1.00 89.88 106 LEU A C 1
ATOM 836 O O . LEU A 1 106 ? 0.591 8.854 -2.998 1.00 89.88 106 LEU A O 1
ATOM 840 N N . LEU A 1 107 ? 2.796 8.869 -3.418 1.00 85.75 107 LEU A N 1
ATOM 841 C CA . LEU A 1 107 ? 3.083 10.066 -2.628 1.00 85.75 107 LEU A CA 1
ATOM 842 C C . LEU A 1 107 ? 2.394 11.308 -3.203 1.00 85.75 107 LEU A C 1
ATOM 844 O O . LEU A 1 107 ? 1.834 12.102 -2.452 1.00 85.75 107 LEU A O 1
ATOM 848 N N . LYS A 1 108 ? 2.355 11.451 -4.536 1.00 86.12 108 LYS A N 1
ATOM 849 C CA . LYS A 1 108 ? 1.601 12.527 -5.197 1.00 86.12 108 LYS A CA 1
ATOM 850 C C . LYS A 1 108 ? 0.107 12.444 -4.886 1.00 86.12 108 LYS A C 1
ATOM 852 O O . LYS A 1 108 ? -0.524 13.478 -4.699 1.00 86.12 108 LYS A O 1
ATOM 857 N N . TRP A 1 109 ? -0.462 11.239 -4.844 1.00 88.12 109 TRP A N 1
ATOM 858 C CA . TRP A 1 109 ? -1.861 11.041 -4.469 1.00 88.12 109 TRP A CA 1
ATOM 859 C C . TRP A 1 109 ? -2.102 11.346 -2.985 1.00 88.12 109 TRP A C 1
ATOM 861 O O . TRP A 1 109 ? -3.014 12.108 -2.677 1.00 88.12 109 TRP A O 1
ATOM 871 N N . LEU A 1 110 ? -1.246 10.841 -2.090 1.00 83.81 110 LEU A N 1
ATOM 872 C CA . LEU A 1 110 ? -1.300 11.125 -0.653 1.00 83.81 110 LEU A CA 1
ATOM 873 C C . LEU A 1 110 ? -1.227 12.636 -0.381 1.00 83.81 110 LEU A C 1
ATOM 875 O O . LEU A 1 110 ? -2.050 13.172 0.351 1.00 83.81 110 LEU A O 1
ATOM 879 N N . LYS A 1 111 ? -0.326 13.363 -1.052 1.00 80.94 111 LYS A N 1
ATOM 880 C CA . LYS A 1 111 ? -0.221 14.826 -0.927 1.00 80.94 111 LYS A CA 1
ATOM 881 C C . LYS A 1 111 ? -1.534 15.554 -1.243 1.00 80.94 111 LYS A C 1
ATOM 883 O O . LYS A 1 111 ? -1.812 16.574 -0.632 1.00 80.94 111 LYS A O 1
ATOM 888 N N . LYS A 1 112 ? -2.343 15.051 -2.184 1.00 82.25 112 LYS A N 1
ATOM 889 C CA . LYS A 1 112 ? -3.628 15.681 -2.538 1.00 82.25 112 LYS A CA 1
ATOM 890 C C . LYS A 1 112 ? -4.696 15.525 -1.455 1.00 82.25 112 LYS A C 1
ATOM 892 O O . LYS A 1 112 ? -5.598 16.347 -1.398 1.00 82.25 112 LYS A O 1
ATOM 897 N N . ILE A 1 113 ? -4.618 14.469 -0.645 1.00 76.88 113 ILE A N 1
ATOM 898 C CA . ILE A 1 113 ? -5.608 14.185 0.405 1.00 76.88 113 ILE A CA 1
ATOM 899 C C . ILE A 1 113 ? -5.168 14.698 1.784 1.00 76.88 113 ILE A C 1
ATOM 901 O O . ILE A 1 113 ? -5.996 14.864 2.672 1.00 76.88 113 ILE A O 1
ATOM 905 N N . ILE A 1 114 ? -3.874 14.970 1.971 1.00 68.50 114 ILE A N 1
ATOM 906 C CA . ILE A 1 114 ? -3.315 15.579 3.181 1.00 68.50 114 ILE A CA 1
ATOM 907 C C . ILE A 1 114 ? -3.232 17.092 2.951 1.00 68.50 114 ILE A C 1
ATOM 909 O O . ILE A 1 114 ? -2.198 17.610 2.531 1.00 68.50 114 ILE A O 1
ATOM 913 N N . TYR A 1 115 ? -4.298 17.843 3.214 1.00 48.56 115 TYR A N 1
ATOM 914 C CA . TYR A 1 115 ? -4.114 19.282 3.407 1.00 48.56 115 TYR A CA 1
ATOM 915 C C . TYR A 1 115 ? -3.325 19.496 4.714 1.00 48.56 115 TYR A C 1
ATOM 917 O O . TYR A 1 115 ? -3.856 19.282 5.797 1.00 48.56 115 TYR A O 1
ATOM 925 N N . LEU A 1 116 ? -2.046 19.873 4.570 1.00 48.09 116 LEU A N 1
ATOM 926 C CA . LEU A 1 116 ? -1.156 20.501 5.564 1.00 48.09 116 LEU A CA 1
ATOM 927 C C . LEU A 1 116 ? -1.089 19.849 6.964 1.00 48.09 116 LEU A C 1
ATOM 929 O O . LEU A 1 116 ? -1.776 20.257 7.895 1.00 48.09 116 LEU A O 1
ATOM 933 N N . LEU A 1 117 ? -0.123 18.947 7.161 1.00 35.25 117 LEU A N 1
ATOM 934 C CA . LEU A 1 117 ? 0.537 18.785 8.462 1.00 35.25 117 LEU A CA 1
ATOM 935 C C . LEU A 1 117 ? 2.004 19.184 8.303 1.00 35.25 117 LEU A C 1
ATOM 937 O O . LEU A 1 117 ? 2.725 18.539 7.551 1.00 35.25 117 LEU A O 1
ATOM 941 N N . SER A 1 118 ? 2.348 20.304 8.947 1.00 40.38 118 SER A N 1
ATOM 942 C CA . SER A 1 118 ? 3.666 20.921 9.169 1.00 40.38 118 SER A CA 1
ATOM 943 C C . SER A 1 118 ? 4.782 20.681 8.132 1.00 40.38 118 SER A C 1
ATOM 945 O O . SER A 1 118 ? 5.249 19.572 7.870 1.00 40.38 118 SER A O 1
ATOM 947 N N . SER A 1 119 ? 5.309 21.795 7.619 1.00 44.22 119 SER A N 1
ATOM 948 C CA . SER A 1 119 ? 6.451 21.905 6.698 1.00 44.22 119 SER A CA 1
ATOM 949 C C . SER A 1 119 ? 7.654 21.004 7.035 1.00 44.22 119 SER A C 1
ATOM 951 O O . SER A 1 119 ? 8.317 20.528 6.118 1.00 44.22 119 SER A O 1
ATOM 953 N N . GLN A 1 120 ? 7.900 20.693 8.312 1.00 38.12 120 GLN A N 1
ATOM 954 C CA . GLN A 1 120 ? 9.035 19.878 8.765 1.00 38.12 120 GLN A CA 1
ATOM 955 C C . GLN A 1 120 ? 8.937 18.381 8.399 1.00 38.12 120 GLN A C 1
ATOM 957 O O . GLN A 1 120 ? 9.928 17.779 7.982 1.00 38.12 120 GLN A O 1
ATOM 962 N N . ILE A 1 121 ? 7.750 17.767 8.514 1.00 46.22 121 ILE A N 1
ATOM 963 C CA . ILE A 1 121 ? 7.545 16.341 8.178 1.00 46.22 121 ILE A CA 1
ATOM 964 C C . ILE A 1 121 ? 7.667 16.150 6.664 1.00 46.22 121 ILE A C 1
ATOM 966 O O . ILE A 1 121 ? 8.257 15.180 6.187 1.00 46.22 121 ILE A O 1
ATOM 970 N N . MET A 1 122 ? 7.161 17.121 5.904 1.00 43.81 122 MET A N 1
ATOM 971 C CA . MET A 1 122 ? 7.192 17.102 4.448 1.00 43.81 122 MET A CA 1
ATOM 972 C C . MET A 1 122 ? 8.606 17.341 3.882 1.00 43.81 122 MET A C 1
ATOM 974 O O . MET A 1 122 ? 8.938 16.768 2.844 1.00 43.81 122 MET A O 1
ATOM 978 N N . LEU A 1 123 ? 9.451 18.130 4.562 1.00 40.38 123 LEU A N 1
ATOM 979 C CA . LEU A 1 123 ? 10.848 18.363 4.171 1.00 40.38 123 LEU A CA 1
ATOM 980 C C . LEU A 1 123 ? 11.707 17.106 4.381 1.00 40.38 123 LEU A C 1
ATOM 982 O O . LEU A 1 123 ? 12.404 16.685 3.462 1.00 40.38 123 LEU A O 1
ATOM 986 N N . ASN A 1 124 ? 11.574 16.438 5.533 1.00 44.09 124 ASN A N 1
ATOM 987 C CA . ASN A 1 124 ? 12.268 15.169 5.803 1.00 44.09 124 ASN A CA 1
ATOM 988 C C . ASN A 1 124 ? 11.816 14.047 4.855 1.00 44.09 124 ASN A C 1
ATOM 990 O O . ASN A 1 124 ? 12.622 13.229 4.414 1.00 44.09 124 ASN A O 1
ATOM 994 N N . PHE A 1 125 ? 10.538 14.053 4.481 1.00 48.75 125 PHE A N 1
ATOM 995 C CA . PHE A 1 125 ? 9.972 13.151 3.486 1.00 48.75 125 PHE A CA 1
ATOM 996 C C . PHE A 1 125 ? 10.521 13.398 2.072 1.00 48.75 125 PHE A C 1
ATOM 998 O O . PHE A 1 125 ? 10.875 12.448 1.376 1.00 48.75 125 PHE A O 1
ATOM 1005 N N . PHE A 1 126 ? 10.641 14.659 1.644 1.00 42.25 126 PHE A N 1
ATOM 1006 C CA . PHE A 1 126 ? 11.266 15.001 0.362 1.00 42.25 126 PHE A CA 1
ATOM 1007 C C . PHE A 1 126 ? 12.759 14.658 0.344 1.00 42.25 126 PHE A C 1
ATOM 1009 O O . PHE A 1 126 ? 13.225 14.094 -0.641 1.00 42.25 126 PHE A O 1
ATOM 1016 N N . ILE A 1 127 ? 13.486 14.908 1.438 1.00 43.84 127 ILE A N 1
ATOM 1017 C CA . ILE A 1 127 ? 14.899 14.528 1.581 1.00 43.84 127 ILE A CA 1
ATOM 1018 C C . ILE A 1 127 ? 15.064 13.005 1.493 1.00 43.84 127 ILE A C 1
ATOM 1020 O O . ILE A 1 127 ? 15.971 12.544 0.812 1.00 43.84 127 ILE A O 1
ATOM 1024 N N . GLN A 1 128 ? 14.162 12.207 2.077 1.00 46.59 128 GLN A N 1
ATOM 1025 C CA . GLN A 1 128 ? 14.184 10.742 1.940 1.00 46.59 128 GLN A CA 1
ATOM 1026 C C . GLN A 1 128 ? 13.848 10.259 0.528 1.00 46.59 128 GLN A C 1
ATOM 1028 O O . GLN A 1 128 ? 14.476 9.323 0.046 1.00 46.59 128 GLN A O 1
ATOM 1033 N N . VAL A 1 129 ? 12.893 10.885 -0.162 1.00 46.06 129 VAL A N 1
ATOM 1034 C CA . VAL A 1 129 ? 12.559 10.530 -1.553 1.00 46.06 129 VAL A CA 1
ATOM 1035 C C . VAL A 1 129 ? 13.695 10.902 -2.510 1.00 46.06 129 VAL A C 1
ATOM 1037 O O . VAL A 1 129 ? 14.010 10.110 -3.393 1.00 46.06 129 VAL A O 1
ATOM 1040 N N . ILE A 1 130 ? 14.341 12.054 -2.311 1.00 42.34 130 ILE A N 1
ATOM 1041 C CA . ILE A 1 130 ? 15.524 12.481 -3.075 1.00 42.34 130 ILE A CA 1
ATOM 1042 C C . ILE A 1 130 ? 16.725 11.583 -2.737 1.00 42.34 130 ILE A C 1
ATOM 1044 O O . ILE A 1 130 ? 17.412 11.116 -3.641 1.00 42.34 130 ILE A O 1
ATOM 1048 N N . ALA A 1 131 ? 16.931 11.233 -1.463 1.00 43.69 131 ALA A N 1
ATOM 1049 C CA . ALA A 1 131 ? 17.944 10.258 -1.060 1.00 43.69 131 ALA A CA 1
ATOM 1050 C C . ALA A 1 131 ? 17.688 8.882 -1.700 1.00 43.69 131 ALA A C 1
ATOM 1052 O O . ALA A 1 131 ? 18.612 8.276 -2.224 1.00 43.69 131 ALA A O 1
ATOM 1053 N N . LEU A 1 132 ? 16.438 8.417 -1.790 1.00 45.19 132 LEU A N 1
ATOM 1054 C CA . LEU A 1 132 ? 16.082 7.180 -2.503 1.00 45.19 132 LEU A CA 1
ATOM 1055 C C . LEU A 1 132 ? 16.351 7.239 -4.020 1.00 45.19 132 LEU A C 1
ATOM 1057 O O . LEU A 1 132 ? 16.491 6.184 -4.640 1.00 45.19 132 LEU A O 1
ATOM 1061 N N . GLN A 1 133 ? 16.411 8.434 -4.619 1.00 42.66 133 GLN A N 1
ATOM 1062 C CA . GLN A 1 133 ? 16.776 8.633 -6.027 1.00 42.66 133 GLN A CA 1
ATOM 1063 C C . GLN A 1 133 ? 18.297 8.666 -6.255 1.00 42.66 133 GLN A C 1
ATOM 1065 O O . GLN A 1 133 ? 18.736 8.311 -7.346 1.00 42.66 133 GLN A O 1
ATOM 1070 N N . HIS A 1 134 ? 19.086 9.046 -5.244 1.00 39.41 134 HIS A N 1
ATOM 1071 C CA . HIS A 1 134 ? 20.547 9.196 -5.336 1.00 39.41 134 HIS A CA 1
ATOM 1072 C C . HIS A 1 134 ? 21.358 8.135 -4.569 1.00 39.41 134 HIS A C 1
ATOM 1074 O O . HIS A 1 134 ? 22.577 8.089 -4.709 1.00 39.41 134 HIS A O 1
ATOM 1080 N N . MET A 1 135 ? 20.722 7.278 -3.765 1.00 35.69 135 MET A N 1
ATOM 1081 C CA . MET A 1 135 ? 21.412 6.247 -2.987 1.00 35.69 135 MET A CA 1
ATOM 1082 C C . MET A 1 135 ? 21.618 4.955 -3.780 1.00 35.69 135 MET A C 1
ATOM 1084 O O . MET A 1 135 ? 20.674 4.334 -4.278 1.00 35.69 135 MET A O 1
ATOM 1088 N N . ASP A 1 136 ? 22.878 4.523 -3.809 1.00 34.12 136 ASP A N 1
ATOM 1089 C CA . ASP A 1 136 ? 23.299 3.210 -4.277 1.00 34.12 136 ASP A CA 1
ATOM 1090 C C . ASP A 1 136 ? 22.587 2.079 -3.516 1.00 34.12 136 ASP A C 1
ATOM 1092 O O . ASP A 1 136 ? 22.242 2.192 -2.335 1.00 34.12 136 ASP A O 1
ATOM 1096 N N . ALA A 1 137 ? 22.364 0.958 -4.207 1.00 40.78 137 ALA A N 1
ATOM 1097 C CA . ALA A 1 137 ? 21.429 -0.110 -3.831 1.00 40.78 137 ALA A CA 1
ATOM 1098 C C . ALA A 1 137 ? 21.686 -0.815 -2.477 1.00 40.78 137 ALA A C 1
ATOM 1100 O O . ALA A 1 137 ? 20.869 -1.651 -2.085 1.00 40.78 137 ALA A O 1
ATOM 1101 N N . ASN A 1 138 ? 22.766 -0.477 -1.769 1.00 33.44 138 ASN A N 1
ATOM 1102 C CA . ASN A 1 138 ? 23.202 -1.124 -0.532 1.00 33.44 138 ASN A CA 1
ATOM 1103 C C . ASN A 1 138 ? 22.820 -0.374 0.761 1.00 33.44 138 ASN A C 1
ATOM 1105 O O . ASN A 1 138 ? 23.033 -0.929 1.831 1.00 33.44 138 ASN A O 1
ATOM 1109 N N . ASN A 1 139 ? 22.234 0.835 0.701 1.00 34.16 139 ASN A N 1
ATOM 1110 C CA . ASN A 1 139 ? 22.058 1.690 1.895 1.00 34.16 139 ASN A CA 1
ATOM 1111 C C . ASN A 1 139 ? 20.661 2.329 2.065 1.00 34.16 139 ASN A C 1
ATOM 1113 O O . ASN A 1 139 ? 20.537 3.478 2.487 1.00 34.16 139 ASN A O 1
ATOM 1117 N N . ILE A 1 140 ? 19.571 1.597 1.798 1.00 40.94 140 ILE A N 1
ATOM 1118 C CA . ILE A 1 140 ? 18.222 2.083 2.153 1.00 40.94 140 ILE A CA 1
ATOM 1119 C C . ILE A 1 140 ? 17.956 1.804 3.640 1.00 40.94 140 ILE A C 1
ATOM 1121 O O . ILE A 1 140 ? 17.410 0.758 3.996 1.00 40.94 140 ILE A O 1
ATOM 1125 N N . ASN A 1 141 ? 18.348 2.737 4.510 1.00 35.22 141 ASN A N 1
ATOM 1126 C CA . ASN A 1 141 ? 18.025 2.685 5.936 1.00 35.22 141 ASN A CA 1
ATOM 1127 C C . ASN A 1 141 ? 16.569 3.109 6.200 1.00 35.22 141 ASN A C 1
ATOM 1129 O O . ASN A 1 141 ? 16.027 3.999 5.539 1.00 35.22 141 ASN A O 1
ATOM 1133 N N . LEU A 1 142 ? 15.932 2.412 7.150 1.00 38.81 142 LEU A N 1
ATOM 1134 C CA . LEU A 1 142 ? 14.510 2.506 7.494 1.00 38.81 142 LEU A CA 1
ATOM 1135 C C . LEU A 1 142 ? 14.047 3.956 7.673 1.00 38.81 142 LEU A C 1
ATOM 1137 O O . LEU A 1 142 ? 14.351 4.609 8.665 1.00 38.81 142 LEU A O 1
ATOM 1141 N N . SER A 1 143 ? 13.217 4.416 6.748 1.00 49.16 143 SER A N 1
ATOM 1142 C CA . SER A 1 143 ? 12.468 5.657 6.867 1.00 49.16 143 SER A CA 1
ATOM 1143 C C . SER A 1 143 ? 10.992 5.307 7.025 1.00 49.16 143 SER A C 1
ATOM 1145 O O . SER A 1 143 ? 10.342 4.858 6.086 1.00 49.16 143 SER A O 1
ATOM 1147 N N . VAL A 1 144 ? 10.473 5.423 8.250 1.00 52.72 144 VAL A N 1
ATOM 1148 C CA . VAL A 1 144 ? 9.034 5.306 8.515 1.00 52.72 144 VAL A CA 1
ATOM 1149 C C . VAL A 1 144 ? 8.428 6.691 8.343 1.00 52.72 144 VAL A C 1
ATOM 1151 O O . VAL A 1 144 ? 8.817 7.632 9.028 1.00 52.72 144 VAL A O 1
ATOM 1154 N N . ILE A 1 145 ? 7.468 6.815 7.435 1.00 58.50 145 ILE A N 1
ATOM 1155 C CA . ILE A 1 145 ? 6.739 8.053 7.180 1.00 58.50 145 ILE A CA 1
ATOM 1156 C C . ILE A 1 145 ? 5.312 7.864 7.685 1.00 58.50 145 ILE A C 1
ATOM 1158 O O . ILE A 1 145 ? 4.561 7.038 7.169 1.00 58.50 145 ILE A O 1
ATOM 1162 N N . CYS A 1 146 ? 4.918 8.656 8.677 1.00 53.72 146 CYS A N 1
ATOM 1163 C CA . CYS A 1 146 ? 3.546 8.706 9.169 1.00 53.72 146 CYS A CA 1
ATOM 1164 C C . CYS A 1 146 ? 2.767 9.826 8.471 1.00 53.72 146 CYS A C 1
ATOM 1166 O O . CYS A 1 146 ? 3.234 10.960 8.378 1.00 53.72 146 CYS A O 1
ATOM 1168 N N . VAL A 1 147 ? 1.570 9.499 7.990 1.00 60.47 147 VAL A N 1
ATOM 1169 C CA . VAL A 1 147 ? 0.657 10.407 7.304 1.00 60.47 147 VAL A CA 1
ATOM 1170 C C . VAL A 1 147 ? -0.709 10.345 7.982 1.00 60.47 147 VAL A C 1
ATOM 1172 O O . VAL A 1 147 ? -1.359 9.305 7.963 1.00 60.47 147 VAL A O 1
ATOM 1175 N N . LYS A 1 148 ? -1.205 11.463 8.516 1.00 63.56 148 LYS A N 1
ATOM 1176 C CA . LYS A 1 148 ? -2.619 11.581 8.904 1.00 63.56 148 LYS A CA 1
ATOM 1177 C C . LYS A 1 148 ? -3.441 11.968 7.678 1.00 63.56 148 LYS A C 1
ATOM 1179 O O . LYS A 1 148 ? -3.062 12.886 6.951 1.00 63.56 148 LYS A O 1
ATOM 1184 N N . ILE A 1 149 ? -4.552 11.282 7.451 1.00 66.00 149 ILE A N 1
ATOM 1185 C CA . ILE A 1 149 ? -5.463 11.553 6.341 1.00 66.00 149 ILE A CA 1
ATOM 1186 C C . ILE A 1 149 ? -6.693 12.262 6.894 1.00 66.00 149 ILE A C 1
ATOM 1188 O O . ILE A 1 149 ? -7.256 11.865 7.909 1.00 66.00 149 ILE A O 1
ATOM 1192 N N . LYS A 1 150 ? -7.127 13.316 6.204 1.00 53.59 150 LYS A N 1
ATOM 1193 C CA . LYS A 1 150 ? -8.456 13.888 6.393 1.00 53.59 150 LYS A CA 1
ATOM 1194 C C . LYS A 1 150 ? -9.193 13.691 5.079 1.00 53.59 150 LYS A C 1
ATOM 1196 O O . LYS A 1 150 ? -8.898 14.372 4.102 1.00 53.59 150 LYS A O 1
ATOM 1201 N N . PHE A 1 151 ? -10.110 12.729 5.028 1.00 55.09 151 PHE A N 1
ATOM 1202 C CA . PHE A 1 151 ? -11.031 12.651 3.901 1.00 55.09 151 PHE A CA 1
ATOM 1203 C C . PHE A 1 151 ? -11.941 13.876 3.995 1.00 55.09 151 PHE A C 1
ATOM 1205 O O . PHE A 1 151 ? -12.846 13.930 4.823 1.00 55.09 151 PHE A O 1
ATOM 1212 N N . GLY A 1 152 ? -11.632 14.912 3.213 1.00 45.59 152 GLY A N 1
ATOM 1213 C CA . GLY A 1 152 ? -12.567 16.005 2.997 1.00 45.59 152 GLY A CA 1
ATOM 1214 C C . GLY A 1 152 ? -13.852 15.411 2.435 1.00 45.59 152 GLY A C 1
ATOM 1215 O O . GLY A 1 152 ? -13.795 14.618 1.491 1.00 45.59 152 GLY A O 1
ATOM 1216 N N . GLN A 1 153 ? -14.990 15.748 3.042 1.00 40.50 153 GLN A N 1
ATOM 1217 C CA . GLN A 1 153 ? -16.292 15.527 2.427 1.00 40.50 153 GLN A CA 1
ATOM 1218 C C . GLN A 1 153 ? -16.215 15.997 0.969 1.00 40.50 153 GLN A C 1
ATOM 1220 O O . GLN A 1 153 ? -15.803 17.122 0.716 1.00 40.50 153 GLN A O 1
ATOM 1225 N N . GLN A 1 154 ? -16.523 15.077 0.052 1.00 37.91 154 GLN A N 1
ATOM 1226 C CA . GLN A 1 154 ? -16.871 15.298 -1.352 1.00 37.91 154 GLN A CA 1
ATOM 1227 C C . GLN A 1 154 ? -16.194 16.488 -2.057 1.00 37.91 154 GLN A C 1
ATOM 1229 O O . GLN A 1 154 ? -16.640 17.624 -1.962 1.00 37.91 154 GLN A O 1
ATOM 1234 N N . ILE A 1 155 ? -15.252 16.191 -2.953 1.00 32.97 155 ILE A N 1
ATOM 1235 C CA . ILE A 1 155 ? -15.231 16.930 -4.220 1.00 32.97 155 ILE A CA 1
ATOM 1236 C C . ILE A 1 155 ? -16.168 16.159 -5.154 1.00 32.97 155 ILE A C 1
ATOM 1238 O O . ILE A 1 155 ? -15.741 15.252 -5.868 1.00 32.97 155 ILE A O 1
ATOM 1242 N N . MET A 1 156 ? -17.469 16.444 -5.040 1.00 33.31 156 MET A N 1
ATOM 1243 C CA . MET A 1 156 ? -18.373 16.370 -6.184 1.00 33.31 156 MET A CA 1
ATOM 1244 C C . MET A 1 156 ? -18.184 17.676 -6.945 1.00 33.31 156 MET A C 1
ATOM 1246 O O . MET A 1 156 ? -18.601 18.710 -6.441 1.00 33.31 156 MET A O 1
ATOM 1250 N N . HIS A 1 157 ? -17.521 17.611 -8.095 1.00 35.53 157 HIS A N 1
ATOM 1251 C CA . HIS A 1 157 ? -17.737 18.448 -9.276 1.00 35.53 157 HIS A CA 1
ATOM 1252 C C . HIS A 1 157 ? -17.095 17.735 -10.467 1.00 35.53 157 HIS A C 1
ATOM 1254 O O . HIS A 1 157 ? -15.953 17.240 -10.306 1.00 35.53 157 HIS A O 1
#

Foldseek 3Di:
DEEEEEAADACDDPVNVVVVVVVVVCVVVVYHYEYEYDDDDDDPRHHHLHDPVLLVVQCVVCVVVVHALQDRPRSQVSVVVCVVVVPHQKYKYKHNHRRRHNVVVNVVVLVVQDDDDDPVLVVVVVVLVVCVSVDDPPDNDIDIRMGGGDRDPDPPD

Radius of gyration: 15.43 Å; chains: 1; bounding box: 42×37×42 Å

pLDDT: mean 76.16, std 20.98, range [32.97, 97.94]

Secondary structure (DSSP, 8-state):
-EEEEEEEESSSHHHHHHHHHHHHHHHHTT-EEEEEEEESS--TTEEE---HHHHHHHHHHHHHTT-T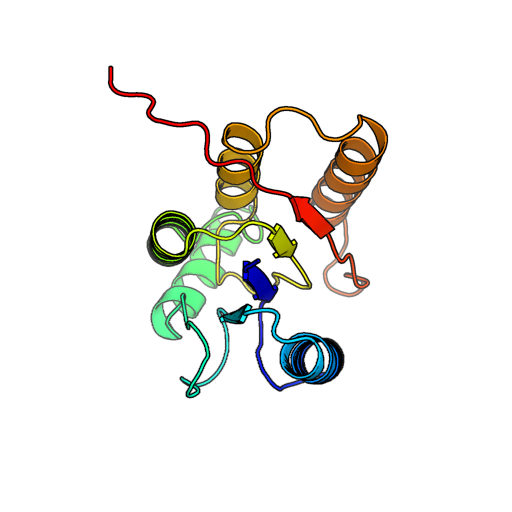T---HHHHHHHHHHHHHTT-SEEEE----SSSS-HHHHHHHHHHH-----HHHHHHHHHHHHHHHHS-TT------EEEE----S----